Protein AF-A0AAW1HP32-F1 (afdb_monomer)

Sequence (86 aa):
MVNMKSFALLVLLIALPYMMGVATAFQCGWEVGRRCPNECCSVYGYCGSTADYCSRGQCQVGYGICWRGWATLDSGSPQAQAQAQA

Mean predicted aligned error: 14.24 Å

Radius of gyration: 21.04 Å; Cα contacts (8 Å, |Δi|>4): 111; chains: 1; bounding box: 39×27×64 Å

Structure (mmCIF, N/CA/C/O backbone):
data_AF-A0AAW1HP32-F1
#
_entry.id   AF-A0AAW1HP32-F1
#
loop_
_atom_site.group_PDB
_atom_site.id
_atom_site.type_symbol
_atom_site.label_atom_id
_atom_site.label_alt_id
_atom_site.label_comp_id
_atom_site.label_asym_id
_atom_site.label_entity_id
_atom_site.label_seq_id
_atom_site.pdbx_PDB_ins_code
_atom_site.Cartn_x
_atom_site.Cartn_y
_atom_site.Cartn_z
_atom_site.occupancy
_atom_site.B_iso_or_equiv
_atom_site.auth_seq_id
_atom_site.auth_comp_id
_atom_site.auth_asym_id
_atom_site.auth_atom_id
_atom_site.pdbx_PDB_model_num
ATOM 1 N N . MET A 1 1 ? -26.499 -8.272 42.858 1.00 52.28 1 MET A N 1
ATOM 2 C CA . MET A 1 1 ? -25.134 -8.009 43.362 1.00 52.28 1 MET A CA 1
ATOM 3 C C . MET A 1 1 ? -24.176 -8.651 42.391 1.00 52.28 1 MET A C 1
ATOM 5 O O . MET A 1 1 ? -24.025 -9.862 42.348 1.00 52.28 1 MET A O 1
ATOM 9 N N . VAL A 1 2 ? -23.673 -7.833 41.492 1.00 57.88 2 VAL A N 1
ATOM 10 C CA . VAL A 1 2 ? -22.796 -8.239 40.405 1.00 57.88 2 VAL A CA 1
ATOM 11 C C . VAL A 1 2 ? -21.420 -8.477 41.025 1.00 57.88 2 VAL A C 1
ATOM 13 O O . VAL A 1 2 ? -20.851 -7.598 41.668 1.00 57.88 2 VAL A O 1
ATOM 16 N N . ASN A 1 3 ? -20.976 -9.732 40.978 1.00 68.50 3 ASN A N 1
ATOM 17 C CA . ASN A 1 3 ? -19.809 -10.210 41.706 1.00 68.50 3 ASN A CA 1
ATOM 18 C C . ASN A 1 3 ? -18.564 -9.470 41.196 1.00 68.50 3 ASN A C 1
ATOM 20 O O . ASN A 1 3 ? -18.307 -9.466 39.995 1.00 68.50 3 ASN A O 1
ATOM 24 N N . MET A 1 4 ? -17.796 -8.846 42.095 1.00 76.06 4 MET A N 1
ATOM 25 C CA . MET A 1 4 ? -16.610 -8.035 41.772 1.00 76.06 4 MET A CA 1
ATOM 26 C C . MET A 1 4 ? -15.632 -8.772 40.836 1.00 76.06 4 MET A C 1
ATOM 28 O O . MET A 1 4 ? -15.005 -8.164 39.973 1.00 76.06 4 MET A O 1
ATOM 32 N N . LYS A 1 5 ? -15.565 -10.106 40.949 1.00 73.00 5 LYS A N 1
ATOM 33 C CA . LYS A 1 5 ? -14.769 -10.978 40.072 1.00 73.00 5 LYS A CA 1
ATOM 34 C C . LYS A 1 5 ? -15.358 -11.108 38.664 1.00 73.00 5 LYS A C 1
ATOM 36 O O . LYS A 1 5 ? -14.614 -11.076 37.692 1.00 73.00 5 LYS A O 1
ATOM 41 N N . SER A 1 6 ? -16.682 -11.210 38.549 1.00 77.69 6 SER A N 1
ATOM 42 C CA . SER A 1 6 ? -17.391 -11.220 37.262 1.00 77.69 6 SER A CA 1
ATOM 43 C C . SER A 1 6 ? -17.275 -9.874 36.548 1.00 77.69 6 SER A C 1
ATOM 45 O O . SER A 1 6 ? -17.123 -9.845 35.333 1.00 77.69 6 SER A O 1
ATOM 47 N N . PHE A 1 7 ? -17.268 -8.763 37.286 1.00 78.88 7 PHE A N 1
ATOM 48 C CA . PHE A 1 7 ? -17.016 -7.445 36.705 1.00 78.88 7 PHE A CA 1
ATOM 49 C C . PHE A 1 7 ? -15.586 -7.259 36.219 1.00 78.88 7 PHE A C 1
ATOM 51 O O . PHE A 1 7 ? -15.393 -6.759 35.117 1.00 78.88 7 PHE A O 1
ATOM 58 N N . ALA A 1 8 ? -14.597 -7.686 37.007 1.00 82.56 8 ALA A N 1
ATOM 59 C 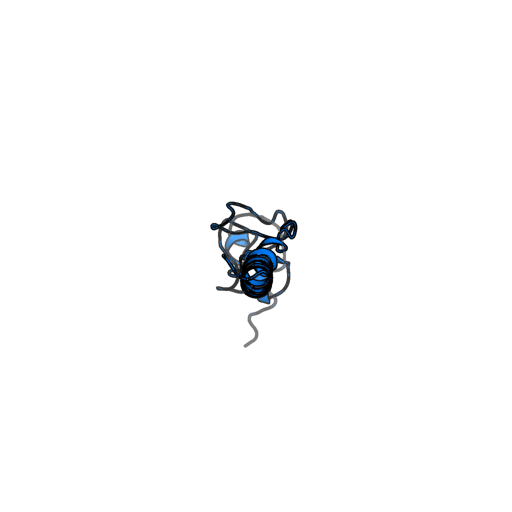CA . ALA A 1 8 ? -13.197 -7.622 36.601 1.00 82.56 8 ALA A CA 1
ATOM 60 C C . ALA A 1 8 ? -12.956 -8.406 35.300 1.00 82.56 8 ALA A C 1
ATOM 62 O O . ALA A 1 8 ? -12.250 -7.932 34.415 1.00 82.56 8 ALA A O 1
ATOM 63 N N . LEU A 1 9 ? -13.607 -9.564 35.153 1.00 84.81 9 LEU A N 1
ATOM 64 C CA . LEU A 1 9 ? -13.510 -10.408 33.963 1.00 84.81 9 LEU A CA 1
ATOM 65 C C . LEU A 1 9 ? -14.191 -9.766 32.738 1.00 84.81 9 LEU A C 1
ATOM 67 O O . LEU A 1 9 ? -13.631 -9.795 31.647 1.00 84.81 9 LEU A O 1
ATOM 71 N N . LEU A 1 10 ? -15.344 -9.113 32.918 1.00 84.81 10 LEU A N 1
ATOM 72 C CA . LEU A 1 10 ? -16.022 -8.369 31.847 1.00 84.81 10 LEU A CA 1
ATOM 73 C C . LEU A 1 10 ? -15.238 -7.121 31.411 1.00 84.81 10 LEU A C 1
ATOM 75 O O . LEU A 1 10 ? -15.102 -6.876 30.217 1.00 84.81 10 LEU A O 1
ATOM 79 N N . VAL A 1 11 ? -14.674 -6.361 32.352 1.00 84.12 11 VAL A N 1
ATOM 80 C CA . VAL A 1 11 ? -13.861 -5.171 32.046 1.00 84.12 11 VAL A CA 1
ATOM 81 C C . VAL A 1 11 ? -12.572 -5.558 31.322 1.00 84.12 11 VAL A C 1
ATOM 83 O O . VAL A 1 11 ? -12.188 -4.870 30.383 1.00 84.12 11 VAL A O 1
ATOM 86 N N . LEU A 1 12 ? -11.940 -6.681 31.682 1.00 82.12 12 LEU A N 1
ATOM 87 C CA . LEU A 1 12 ? -10.746 -7.178 30.993 1.00 82.12 12 LEU A CA 1
ATOM 88 C C . LEU A 1 12 ? -11.044 -7.528 29.525 1.00 82.12 12 LEU A C 1
ATOM 90 O O . LEU A 1 12 ? -10.311 -7.112 28.634 1.00 82.12 12 LEU A O 1
ATOM 94 N N . LEU A 1 13 ? -12.149 -8.236 29.265 1.00 82.44 13 LEU A N 1
ATOM 95 C CA . LEU A 1 13 ? -12.563 -8.623 27.911 1.00 82.44 13 LEU A CA 1
ATOM 96 C C . LEU A 1 13 ? -12.946 -7.425 27.031 1.00 82.44 13 LEU A C 1
ATOM 98 O O . LEU A 1 13 ? -12.763 -7.480 25.819 1.00 82.44 13 LEU A O 1
ATOM 102 N N . ILE A 1 14 ? -13.458 -6.349 27.630 1.00 80.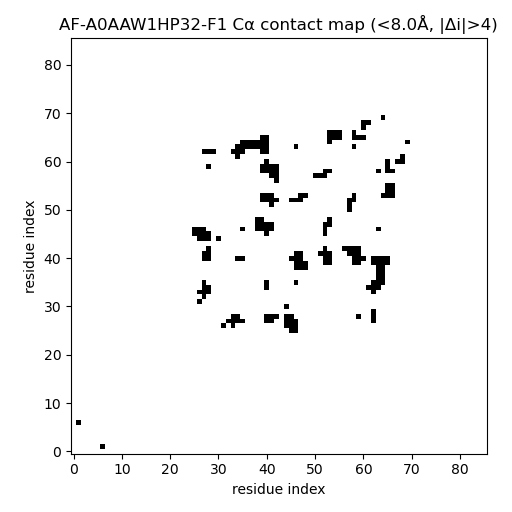75 14 ILE A N 1
ATOM 103 C CA . ILE A 1 14 ? -13.873 -5.136 26.911 1.00 80.75 14 ILE A CA 1
ATOM 104 C C . ILE A 1 14 ? -12.696 -4.161 26.732 1.00 80.75 14 ILE A C 1
ATOM 106 O O . ILE A 1 14 ? -12.608 -3.497 25.703 1.00 80.75 14 ILE A O 1
ATOM 110 N N . ALA A 1 15 ? -11.762 -4.094 27.685 1.00 73.88 15 ALA A N 1
ATOM 111 C CA . ALA A 1 15 ? -10.592 -3.214 27.621 1.00 73.88 15 ALA A CA 1
ATOM 112 C C . ALA A 1 15 ? -9.484 -3.737 26.688 1.00 73.88 15 ALA A C 1
ATOM 114 O O . ALA A 1 15 ? -8.785 -2.935 26.069 1.00 73.88 15 ALA A O 1
ATOM 115 N N . LEU A 1 16 ? -9.343 -5.062 26.548 1.00 70.69 16 LEU A N 1
ATOM 116 C CA . LEU A 1 16 ? -8.374 -5.701 25.645 1.00 70.69 16 LEU A CA 1
ATOM 117 C C . LEU A 1 16 ? -8.484 -5.228 24.177 1.00 70.69 16 LEU A C 1
ATOM 119 O O . LEU A 1 16 ? -7.454 -4.863 23.614 1.00 70.69 16 LEU A O 1
ATOM 123 N N . PRO A 1 17 ? -9.677 -5.155 23.554 1.00 71.00 17 PRO A N 1
ATOM 124 C CA . PRO A 1 17 ? -9.827 -4.583 22.212 1.00 71.00 17 PRO A CA 1
ATOM 125 C C . PRO A 1 17 ? -9.810 -3.043 22.190 1.00 71.00 17 PRO A C 1
ATOM 127 O O . PRO A 1 17 ? -9.561 -2.454 21.142 1.00 71.00 17 PRO A O 1
ATOM 130 N N . TYR A 1 18 ? -10.049 -2.373 23.325 1.00 67.44 18 TYR A N 1
ATOM 131 C CA . TYR A 1 18 ? -10.135 -0.905 23.411 1.00 67.44 18 TYR A CA 1
ATOM 132 C C . TYR A 1 18 ? -8.768 -0.203 23.414 1.00 67.44 18 TYR A C 1
ATOM 134 O O . TYR A 1 18 ? -8.678 0.980 23.094 1.00 67.44 18 TYR A O 1
ATOM 142 N N . MET A 1 19 ? -7.694 -0.926 23.750 1.00 61.53 19 MET A N 1
ATOM 143 C CA . MET A 1 19 ? -6.322 -0.401 23.728 1.00 61.53 19 MET A CA 1
ATOM 144 C C . MET A 1 19 ? -5.672 -0.456 22.334 1.00 61.53 19 MET A C 1
ATOM 146 O O . MET A 1 19 ? -4.580 0.083 22.157 1.00 61.53 19 MET A O 1
ATOM 150 N N . MET A 1 20 ? -6.340 -1.019 21.316 1.00 64.19 20 MET A N 1
ATOM 151 C CA . MET A 1 20 ? -5.905 -0.967 19.909 1.00 64.19 20 MET A CA 1
ATOM 152 C C . MET A 1 20 ? -6.176 0.409 19.259 1.00 64.19 20 MET A C 1
ATOM 154 O O . MET A 1 20 ? -6.566 0.518 18.103 1.00 64.19 20 MET A O 1
ATOM 158 N N . GLY A 1 21 ? -5.932 1.497 19.988 1.00 60.72 21 GLY A N 1
ATOM 159 C CA . GLY A 1 21 ? -5.833 2.851 19.442 1.00 60.72 21 GLY A CA 1
ATOM 160 C C . GLY A 1 21 ? -4.431 3.117 18.892 1.00 60.72 21 GLY A C 1
ATOM 161 O O . GLY A 1 21 ? -3.771 4.062 19.314 1.00 60.72 21 GLY A O 1
ATOM 162 N N . VAL A 1 22 ? -3.927 2.253 18.008 1.00 59.84 22 VAL A N 1
ATOM 163 C CA . VAL A 1 22 ? -2.633 2.472 17.345 1.00 59.84 22 VAL A CA 1
ATOM 164 C C . VAL A 1 22 ? -2.858 3.442 16.195 1.00 59.84 22 VAL A C 1
ATOM 166 O O . VAL A 1 22 ? -3.658 3.170 15.310 1.00 59.84 22 VAL A O 1
ATOM 169 N N . ALA A 1 23 ? -2.161 4.579 16.203 1.00 58.03 23 ALA A N 1
ATOM 170 C CA . ALA A 1 23 ? -2.174 5.539 15.107 1.00 58.03 23 ALA A CA 1
ATOM 171 C C . ALA A 1 23 ? -1.795 4.842 13.787 1.00 58.03 23 ALA A C 1
ATOM 173 O O . ALA A 1 23 ? -0.636 4.498 13.550 1.00 58.03 23 ALA A O 1
ATOM 174 N N . THR A 1 24 ? -2.780 4.633 12.916 1.00 61.28 24 THR A N 1
ATOM 175 C CA . THR A 1 24 ? -2.653 3.902 11.652 1.00 61.28 24 THR A CA 1
ATOM 176 C C . THR A 1 24 ? -2.070 4.777 10.539 1.00 61.28 24 THR A C 1
ATOM 178 O O . THR A 1 24 ? -2.577 4.829 9.420 1.00 61.28 24 THR A O 1
ATOM 181 N N . ALA A 1 25 ? -0.963 5.475 10.815 1.00 64.00 25 ALA A N 1
ATOM 182 C CA . ALA A 1 25 ? -0.309 6.360 9.843 1.00 64.00 25 ALA A CA 1
ATOM 183 C C . ALA A 1 25 ? 0.096 5.636 8.538 1.00 64.00 25 ALA A C 1
ATOM 185 O O . ALA A 1 25 ? 0.252 6.280 7.500 1.00 64.00 25 ALA A O 1
ATOM 186 N N . PHE A 1 26 ? 0.190 4.306 8.579 1.00 79.62 26 PHE A N 1
ATOM 187 C CA . PHE A 1 26 ? 0.529 3.446 7.447 1.00 79.62 26 PHE A CA 1
ATOM 188 C C . PHE A 1 26 ? -0.676 2.788 6.763 1.00 79.62 26 PHE A C 1
ATOM 190 O O . PHE A 1 26 ? -0.468 2.057 5.798 1.00 79.62 26 PHE A O 1
ATOM 197 N N . GLN A 1 27 ? -1.913 3.017 7.228 1.00 92.38 27 GLN A N 1
ATOM 198 C CA . GLN A 1 27 ? -3.091 2.449 6.573 1.00 92.38 27 GLN A CA 1
ATOM 199 C C . GLN A 1 27 ? -3.477 3.214 5.307 1.00 92.38 27 GLN A C 1
ATOM 201 O O . GLN A 1 27 ? -3.375 4.444 5.226 1.00 92.38 27 GLN A O 1
ATOM 206 N N . CYS A 1 28 ? -3.958 2.462 4.328 1.00 94.38 28 CYS A N 1
ATOM 207 C CA . CYS A 1 28 ? -4.444 2.941 3.046 1.00 94.38 28 CYS A CA 1
ATOM 208 C C . CYS A 1 28 ? -5.624 2.086 2.581 1.00 94.38 28 CYS A C 1
ATOM 210 O O . CYS A 1 28 ? -5.972 1.086 3.201 1.00 94.38 28 CYS A O 1
ATOM 212 N N . GLY A 1 29 ? -6.228 2.472 1.465 1.00 93.81 29 GLY A N 1
ATOM 213 C CA . GLY A 1 29 ? -7.276 1.691 0.828 1.00 93.81 29 GLY A CA 1
ATOM 214 C C . GLY A 1 29 ? -8.654 2.301 1.013 1.00 93.81 29 GLY A C 1
ATOM 215 O O . GLY A 1 29 ? -8.826 3.398 1.551 1.00 93.81 29 GLY A O 1
ATOM 216 N N . TRP A 1 30 ? -9.650 1.595 0.490 1.00 93.00 30 TRP A N 1
ATOM 217 C CA . TRP A 1 30 ? -11.011 2.114 0.363 1.00 93.00 30 TRP A CA 1
ATOM 218 C C . TRP A 1 30 ? -11.728 2.164 1.710 1.00 93.00 30 TRP A C 1
ATOM 220 O O . TRP A 1 30 ? -12.504 3.085 1.940 1.00 93.00 30 TRP A O 1
ATOM 230 N N . GLU A 1 31 ? -11.390 1.240 2.610 1.00 90.19 31 GLU A N 1
ATOM 231 C CA . GLU A 1 31 ? -11.960 1.141 3.956 1.00 90.19 31 GLU A CA 1
ATOM 232 C C . GLU A 1 31 ? -11.690 2.392 4.800 1.00 90.19 31 GLU A C 1
ATOM 234 O O . GLU A 1 31 ? -12.547 2.826 5.564 1.00 90.19 31 GLU A O 1
ATOM 239 N N . VAL A 1 32 ? -10.517 3.009 4.619 1.00 92.00 32 VAL A N 1
ATOM 240 C CA . VAL A 1 32 ? -10.095 4.220 5.345 1.00 92.00 32 VAL A CA 1
ATOM 241 C C . VAL A 1 32 ? -10.049 5.472 4.462 1.00 92.00 32 VAL A C 1
ATOM 243 O O . VAL A 1 32 ? -9.723 6.557 4.939 1.00 92.00 32 VAL A O 1
ATOM 246 N N . GLY A 1 33 ? -10.329 5.341 3.161 1.00 92.12 33 GLY A N 1
ATOM 247 C CA . GLY A 1 33 ? -10.310 6.449 2.200 1.00 92.12 33 GLY A CA 1
ATOM 248 C C . GLY A 1 33 ? -8.934 7.096 1.984 1.00 92.12 33 GLY A C 1
ATOM 249 O O . GLY A 1 33 ? -8.861 8.226 1.500 1.00 92.12 33 GLY A O 1
ATOM 250 N N . ARG A 1 34 ? -7.837 6.418 2.342 1.00 92.69 34 ARG A N 1
ATOM 2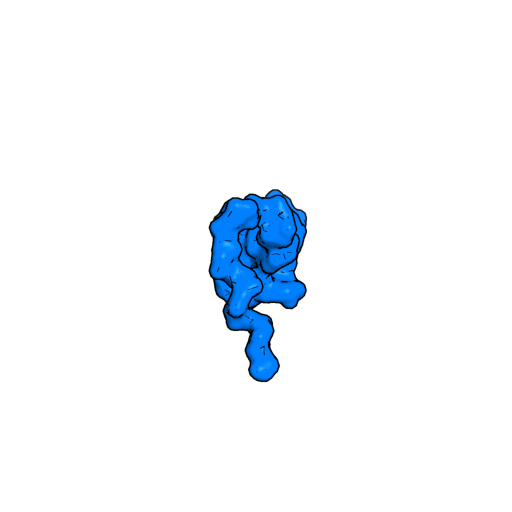51 C CA . ARG A 1 34 ? -6.486 7.004 2.404 1.00 92.69 34 ARG A CA 1
ATOM 252 C C . ARG A 1 34 ? -5.564 6.426 1.337 1.00 92.69 34 ARG A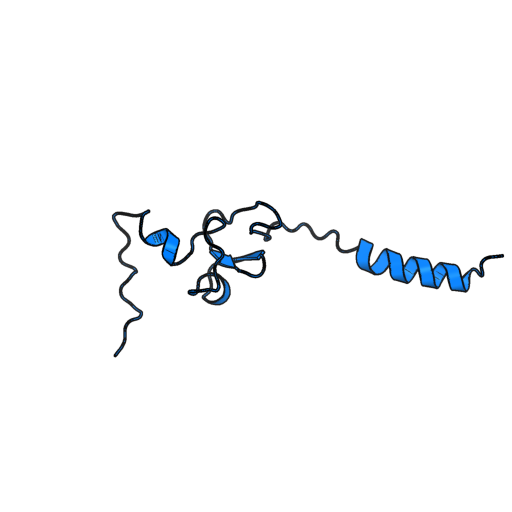 C 1
ATOM 254 O O . ARG A 1 34 ? -5.565 5.223 1.092 1.00 92.69 34 ARG A O 1
ATOM 261 N N . ARG A 1 35 ? -4.761 7.288 0.707 1.00 92.69 35 ARG A N 1
ATOM 262 C CA . ARG A 1 35 ? -3.796 6.902 -0.332 1.00 92.69 35 ARG A CA 1
ATOM 263 C C . ARG A 1 35 ? -2.360 6.915 0.182 1.00 92.69 35 ARG A C 1
ATOM 265 O O . ARG A 1 35 ? -2.022 7.733 1.035 1.00 92.69 35 ARG A O 1
ATOM 272 N N . CYS A 1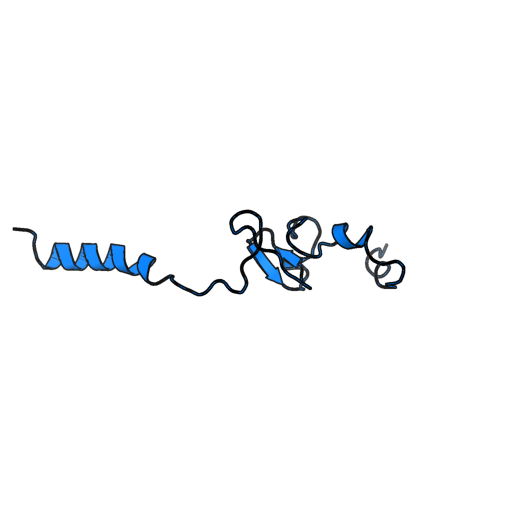 36 ? -1.518 6.077 -0.411 1.00 91.31 36 CYS A N 1
ATOM 273 C CA . CYS A 1 36 ? -0.068 6.125 -0.265 1.00 91.31 36 CYS A CA 1
ATOM 274 C C . CYS A 1 36 ? 0.519 7.122 -1.283 1.00 91.31 36 CYS A C 1
ATOM 276 O O . CYS A 1 36 ? 0.286 6.941 -2.479 1.00 91.31 36 CYS A O 1
ATOM 278 N N . PRO A 1 37 ? 1.254 8.169 -0.856 1.00 86.50 37 PRO A N 1
ATOM 279 C CA . PRO A 1 37 ? 1.747 9.206 -1.768 1.00 86.50 37 PRO A CA 1
ATOM 280 C C . PRO A 1 37 ? 2.762 8.704 -2.801 1.00 86.50 37 PRO A C 1
ATOM 282 O O . PRO A 1 37 ? 2.626 9.016 -3.976 1.00 86.50 37 PRO A O 1
ATOM 285 N N . ASN A 1 38 ? 3.755 7.921 -2.364 1.00 86.81 38 ASN A N 1
ATOM 286 C CA . ASN A 1 38 ? 4.888 7.471 -3.188 1.00 86.81 38 ASN A CA 1
ATOM 287 C C . ASN A 1 38 ? 5.094 5.948 -3.137 1.00 86.81 38 ASN A C 1
ATOM 289 O O . ASN A 1 38 ? 6.152 5.449 -3.499 1.00 86.81 38 ASN A O 1
ATOM 293 N N . GLU A 1 39 ? 4.098 5.211 -2.650 1.00 91.00 39 GLU A N 1
ATOM 294 C CA . GLU A 1 39 ? 4.190 3.771 -2.402 1.00 91.00 39 GLU A CA 1
ATOM 295 C C . GLU A 1 39 ? 2.946 3.049 -2.925 1.00 91.00 39 GLU A C 1
ATOM 297 O O . GLU A 1 39 ? 1.938 3.668 -3.291 1.00 91.00 39 GLU A O 1
ATOM 302 N N . CYS A 1 40 ? 2.999 1.722 -2.947 1.00 93.69 40 CYS A N 1
ATOM 303 C CA . CYS A 1 40 ? 1.848 0.890 -3.253 1.00 93.69 40 CYS A CA 1
ATOM 304 C C . CYS A 1 40 ? 0.967 0.756 -2.015 1.00 93.69 40 CYS A C 1
ATOM 306 O O . CYS A 1 40 ? 1.458 0.630 -0.897 1.00 93.69 40 CYS A O 1
ATOM 308 N N . CYS A 1 41 ? -0.345 0.748 -2.227 1.00 94.88 41 CYS A N 1
ATOM 309 C CA . CYS A 1 41 ? -1.283 0.354 -1.191 1.00 94.88 41 CYS A CA 1
ATOM 310 C C . CYS A 1 41 ? -1.562 -1.130 -1.357 1.00 94.88 41 CYS A C 1
ATOM 312 O O . CYS A 1 41 ? -2.134 -1.511 -2.378 1.00 94.88 41 CYS A O 1
ATOM 314 N N . SER A 1 42 ? -1.151 -1.963 -0.405 1.00 94.00 42 SER A N 1
ATOM 315 C CA . SER A 1 42 ? -1.460 -3.388 -0.468 1.00 94.00 42 SER A CA 1
ATOM 316 C C . SER A 1 42 ? -2.968 -3.627 -0.357 1.00 94.00 42 SER A C 1
ATOM 318 O O . SER A 1 42 ? -3.699 -2.828 0.227 1.00 94.00 42 SER A O 1
ATOM 320 N N . VAL A 1 43 ? -3.444 -4.767 -0.854 1.00 94.00 43 VAL A N 1
ATOM 321 C CA . VAL A 1 43 ? -4.823 -5.238 -0.620 1.00 94.00 43 VAL A CA 1
ATOM 322 C C . VAL A 1 43 ? -5.134 -5.463 0.862 1.00 94.00 43 VAL A C 1
ATOM 324 O O . VAL A 1 43 ? -6.298 -5.549 1.234 1.00 94.00 43 VAL A O 1
ATOM 327 N N . TYR A 1 44 ? -4.102 -5.532 1.706 1.00 93.88 44 TYR A N 1
ATOM 328 C CA . TYR A 1 44 ? -4.223 -5.607 3.160 1.00 93.88 44 TYR A CA 1
ATOM 329 C C . TYR A 1 44 ? -4.365 -4.229 3.821 1.00 93.88 44 TYR A C 1
ATOM 331 O O . TYR A 1 44 ? -4.440 -4.151 5.043 1.00 93.88 44 TYR A O 1
ATOM 339 N N . GLY A 1 45 ? -4.390 -3.149 3.036 1.00 94.44 45 GLY A N 1
ATOM 340 C CA . GLY A 1 45 ? -4.644 -1.800 3.529 1.00 94.44 45 GLY A CA 1
ATOM 341 C C . GLY A 1 45 ? -3.429 -1.130 4.160 1.00 94.44 45 GLY A C 1
ATOM 342 O O . GLY A 1 45 ? -3.594 -0.315 5.063 1.00 94.44 45 GLY A O 1
ATOM 343 N N . TYR A 1 46 ? -2.216 -1.446 3.694 1.00 93.44 46 TYR A N 1
ATOM 344 C CA . TYR A 1 46 ? -0.977 -0.829 4.181 1.00 93.44 46 TYR A CA 1
ATOM 345 C C . TYR A 1 46 ? -0.102 -0.294 3.052 1.00 93.44 46 TYR A C 1
ATOM 347 O O . TYR A 1 46 ? -0.026 -0.907 1.987 1.00 93.44 46 TYR A O 1
ATOM 355 N N . CYS A 1 47 ? 0.579 0.823 3.304 1.00 93.75 47 CYS A N 1
ATOM 356 C CA . CYS A 1 47 ? 1.566 1.381 2.382 1.00 93.75 47 CYS A CA 1
ATOM 357 C C . CYS A 1 47 ? 2.896 0.624 2.441 1.00 93.75 47 CYS A C 1
ATOM 359 O O . CYS A 1 47 ? 3.370 0.279 3.525 1.00 93.75 47 CYS A O 1
ATOM 361 N N . GLY A 1 48 ? 3.490 0.376 1.276 1.00 91.81 48 GLY A N 1
ATOM 362 C CA . GLY A 1 48 ? 4.830 -0.186 1.164 1.00 91.81 48 GLY A CA 1
ATOM 363 C C . GLY A 1 48 ? 5.303 -0.303 -0.283 1.00 91.81 48 GLY A C 1
ATOM 364 O O . GLY A 1 48 ? 4.539 -0.119 -1.231 1.00 91.81 48 GLY A O 1
ATOM 365 N N . SER A 1 49 ? 6.588 -0.614 -0.449 1.00 89.69 49 SER A N 1
ATOM 366 C CA . SER A 1 49 ? 7.268 -0.592 -1.755 1.00 89.69 49 SER A CA 1
ATOM 367 C C . SER A 1 49 ? 7.775 -1.963 -2.226 1.00 89.69 49 SER A C 1
ATOM 369 O O . SER A 1 49 ? 8.369 -2.065 -3.297 1.00 89.69 49 SER A O 1
ATOM 371 N N . THR A 1 50 ? 7.576 -3.032 -1.445 1.00 89.50 50 THR A N 1
ATOM 372 C CA . THR A 1 50 ? 8.020 -4.385 -1.829 1.00 89.50 50 THR A CA 1
ATOM 373 C C . THR A 1 50 ? 6.998 -5.083 -2.731 1.00 89.50 50 THR A C 1
ATOM 375 O O . THR A 1 50 ? 5.861 -4.633 -2.899 1.00 89.50 50 THR A O 1
ATOM 378 N N . ALA A 1 51 ? 7.388 -6.224 -3.307 1.00 86.06 51 ALA A N 1
ATOM 379 C CA . ALA A 1 51 ? 6.517 -7.040 -4.151 1.00 86.06 51 ALA A CA 1
ATOM 380 C C . ALA A 1 51 ? 5.196 -7.422 -3.457 1.00 86.06 51 ALA A C 1
ATOM 382 O O . ALA A 1 51 ? 4.161 -7.458 -4.121 1.00 86.06 51 ALA A O 1
ATOM 383 N N . ASP A 1 52 ? 5.198 -7.625 -2.140 1.00 88.12 52 ASP A N 1
ATOM 384 C CA . ASP A 1 52 ? 3.994 -7.972 -1.372 1.00 88.12 52 ASP A CA 1
ATOM 385 C C . ASP A 1 52 ? 2.935 -6.860 -1.374 1.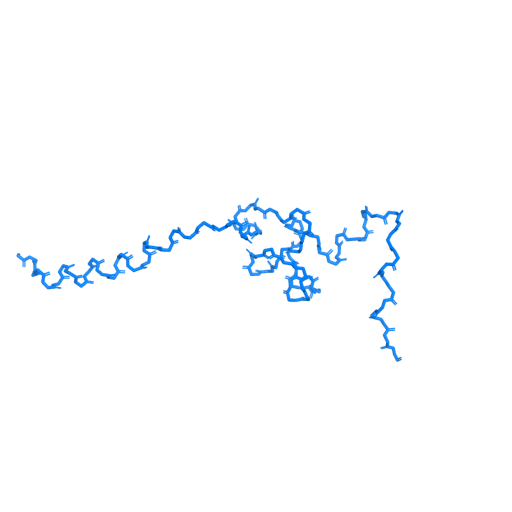00 88.12 52 ASP A C 1
ATOM 387 O O . ASP A 1 52 ? 1.754 -7.127 -1.165 1.00 88.12 52 ASP A O 1
ATOM 391 N N . TYR A 1 53 ? 3.348 -5.621 -1.655 1.00 91.56 53 TYR A N 1
ATOM 392 C CA . TYR A 1 53 ? 2.482 -4.446 -1.749 1.00 91.56 53 TYR A CA 1
ATOM 393 C C . TYR A 1 53 ? 2.192 -4.077 -3.204 1.00 91.56 53 TYR A C 1
ATOM 395 O O . TYR A 1 53 ? 1.099 -3.617 -3.522 1.00 91.56 53 TYR A O 1
ATOM 403 N N . CYS A 1 54 ? 3.175 -4.259 -4.089 1.00 89.44 54 CYS A N 1
ATOM 404 C CA . CYS A 1 54 ? 3.164 -3.702 -5.441 1.00 89.44 54 CYS A CA 1
ATOM 405 C C . CYS A 1 54 ? 2.844 -4.704 -6.558 1.00 89.44 54 CYS A C 1
ATOM 407 O O . CYS A 1 54 ? 2.517 -4.278 -7.672 1.00 89.44 54 CYS A O 1
ATOM 409 N N . SER A 1 55 ? 2.943 -6.013 -6.300 1.00 85.69 55 SER A N 1
ATOM 410 C CA . SER A 1 55 ? 2.730 -7.040 -7.327 1.00 85.69 55 SER A CA 1
ATOM 411 C C . SER A 1 55 ? 1.317 -6.997 -7.903 1.00 85.69 55 SER A C 1
ATOM 413 O O . SER A 1 55 ? 0.366 -6.475 -7.312 1.00 85.69 55 SER A O 1
ATOM 415 N N . ARG A 1 56 ? 1.154 -7.582 -9.091 1.00 83.19 56 ARG A N 1
ATOM 416 C CA . ARG A 1 56 ? -0.151 -7.686 -9.744 1.00 83.19 56 ARG A CA 1
ATOM 417 C C . ARG A 1 56 ? -1.136 -8.432 -8.839 1.00 83.19 56 ARG A C 1
ATOM 419 O O . ARG A 1 56 ? -0.878 -9.560 -8.450 1.00 83.19 56 ARG A O 1
ATOM 426 N N . GLY A 1 57 ? -2.268 -7.797 -8.542 1.00 86.19 57 GLY A N 1
ATOM 427 C CA . GLY A 1 57 ? -3.282 -8.343 -7.633 1.00 86.19 57 GLY A CA 1
ATOM 428 C C . GLY A 1 57 ? -3.026 -8.053 -6.152 1.00 86.19 57 GLY A C 1
ATOM 429 O O . GLY A 1 57 ? -3.957 -8.168 -5.370 1.00 86.19 57 GLY A O 1
ATOM 430 N N . GLN A 1 58 ? -1.823 -7.595 -5.792 1.00 90.88 58 GLN A N 1
ATOM 431 C CA . GLN A 1 58 ? -1.457 -7.249 -4.417 1.00 90.88 58 GLN A CA 1
ATOM 432 C C . GLN A 1 58 ? -1.611 -5.760 -4.113 1.00 90.88 58 GLN A C 1
ATOM 434 O O . GLN A 1 58 ? -1.686 -5.399 -2.946 1.00 90.88 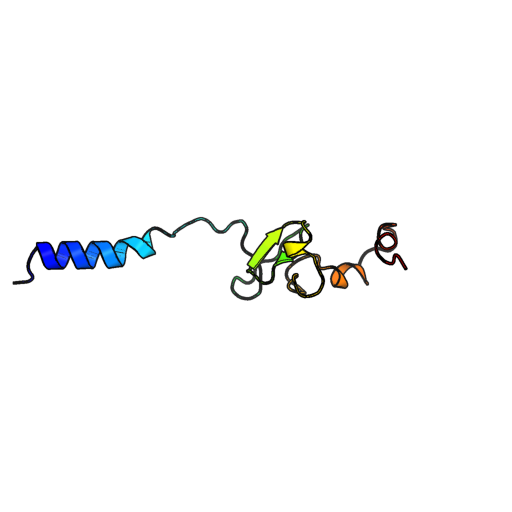58 GLN A O 1
ATOM 439 N N . CYS A 1 59 ? -1.704 -4.912 -5.142 1.00 92.50 59 CYS A N 1
ATOM 440 C CA . CYS A 1 59 ? -1.893 -3.474 -4.992 1.00 92.50 59 CYS A CA 1
ATOM 441 C C . CYS A 1 59 ? -3.334 -3.036 -5.278 1.00 92.50 59 CYS A C 1
ATOM 443 O O . CYS A 1 59 ? -3.905 -3.358 -6.326 1.00 92.50 59 CYS A O 1
ATOM 445 N N . GLN A 1 60 ? -3.893 -2.230 -4.380 1.00 92.81 60 GLN A N 1
ATOM 446 C CA . GLN A 1 60 ? -5.216 -1.648 -4.502 1.00 92.81 60 GLN A CA 1
ATOM 447 C C . GLN A 1 60 ? -5.198 -0.393 -5.395 1.00 92.81 60 GLN A C 1
ATOM 449 O O . GLN A 1 60 ? -4.741 0.689 -5.011 1.00 92.81 60 GLN A O 1
ATOM 454 N N . VAL A 1 61 ? -5.730 -0.538 -6.612 1.00 88.88 61 VAL A N 1
ATOM 455 C CA . VAL A 1 61 ? -5.758 0.523 -7.633 1.00 88.88 61 VAL A CA 1
ATOM 456 C C . VAL A 1 61 ? -6.497 1.763 -7.125 1.00 88.88 61 VAL A C 1
ATOM 458 O O . VAL A 1 61 ? -7.576 1.667 -6.546 1.00 88.88 61 VAL A O 1
ATOM 461 N N . GLY A 1 62 ? -5.909 2.939 -7.357 1.00 88.75 62 GLY A N 1
ATOM 462 C CA . GLY A 1 62 ? -6.472 4.223 -6.933 1.00 88.75 62 GLY A CA 1
ATOM 463 C C . GLY A 1 62 ? -6.154 4.603 -5.487 1.00 88.75 62 GLY A C 1
ATOM 464 O O . GLY A 1 62 ? -6.539 5.693 -5.071 1.00 88.75 62 GLY A O 1
ATOM 465 N N . TYR A 1 63 ? -5.440 3.755 -4.740 1.00 92.31 63 TYR A N 1
ATOM 466 C CA . TYR A 1 63 ? -5.013 4.039 -3.366 1.00 92.31 63 TYR A CA 1
ATOM 467 C C . TYR A 1 63 ? -3.493 4.006 -3.168 1.00 92.31 63 TYR A C 1
ATOM 469 O O . TYR A 1 63 ? -3.009 4.333 -2.091 1.00 92.31 63 TYR A O 1
ATOM 477 N N . GLY A 1 64 ? -2.732 3.709 -4.218 1.00 89.38 64 GLY A N 1
ATOM 478 C CA . GLY A 1 64 ? -1.278 3.833 -4.260 1.00 89.38 64 GLY A CA 1
ATOM 479 C C . GLY A 1 64 ? -0.761 3.672 -5.687 1.00 89.38 64 GLY A C 1
ATOM 480 O O . GLY A 1 64 ? -1.545 3.546 -6.637 1.00 89.38 64 GLY A O 1
ATOM 481 N N . ILE A 1 65 ? 0.559 3.654 -5.839 1.00 89.25 65 ILE A N 1
ATOM 482 C CA . ILE A 1 65 ? 1.226 3.575 -7.140 1.00 89.25 65 ILE A CA 1
ATOM 483 C C . ILE A 1 65 ? 1.372 2.109 -7.569 1.00 89.25 65 ILE A C 1
ATOM 485 O O . ILE A 1 65 ? 2.435 1.506 -7.488 1.00 89.25 65 ILE A O 1
ATOM 489 N N . CYS A 1 66 ? 0.276 1.504 -8.018 1.00 85.12 66 CYS A N 1
ATOM 490 C CA . CYS A 1 66 ? 0.291 0.111 -8.460 1.00 85.12 66 CYS A CA 1
ATOM 491 C C . CYS A 1 66 ? 1.031 -0.070 -9.793 1.00 85.12 66 CYS A C 1
ATOM 493 O O . CYS A 1 66 ? 1.090 0.850 -10.604 1.00 85.12 66 CYS A O 1
ATOM 495 N N . TRP A 1 67 ? 1.460 -1.300 -10.097 1.00 72.31 67 TRP A N 1
ATOM 496 C CA . TRP A 1 67 ? 2.016 -1.688 -11.407 1.00 72.31 67 TRP A CA 1
ATOM 497 C C . TRP A 1 67 ? 1.185 -1.188 -12.610 1.00 72.31 67 TRP A C 1
ATOM 499 O O . TRP A 1 67 ? 1.724 -0.853 -13.659 1.00 72.31 67 TRP A O 1
ATOM 509 N N . ARG A 1 68 ? -0.147 -1.091 -12.461 1.00 64.19 68 ARG A N 1
ATOM 510 C CA . ARG A 1 68 ? -1.057 -0.557 -13.495 1.00 64.19 68 ARG A CA 1
ATOM 511 C C . ARG A 1 68 ? -1.294 0.958 -13.449 1.00 64.19 68 ARG A C 1
ATOM 513 O O . ARG A 1 68 ? -1.917 1.479 -14.363 1.00 64.19 68 ARG A O 1
ATOM 520 N N . GLY A 1 69 ? -0.789 1.653 -12.433 1.00 54.69 69 GLY A N 1
ATOM 521 C CA . GLY A 1 69 ? -0.772 3.117 -12.331 1.00 54.69 69 GLY A CA 1
ATOM 522 C C . GLY A 1 69 ? 0.409 3.775 -13.057 1.00 54.69 69 GLY A C 1
ATOM 523 O O . GLY A 1 69 ? 0.343 4.962 -13.348 1.00 54.69 69 GLY A O 1
ATOM 524 N N . TRP A 1 70 ? 1.442 3.005 -13.423 1.00 47.28 70 TRP A N 1
ATOM 525 C CA . TRP A 1 70 ? 2.560 3.470 -14.260 1.00 47.28 70 TRP A CA 1
ATOM 526 C C . TRP A 1 70 ? 2.262 3.440 -15.763 1.00 47.28 70 TRP A C 1
ATOM 528 O O . TRP A 1 70 ? 3.022 3.996 -16.546 1.00 47.28 70 TRP A O 1
ATOM 538 N N . ALA A 1 71 ? 1.155 2.827 -16.195 1.00 50.16 71 ALA A N 1
ATOM 539 C CA . ALA A 1 71 ? 0.833 2.752 -17.619 1.00 50.16 71 ALA A CA 1
ATOM 540 C C . ALA A 1 71 ? 0.428 4.111 -18.226 1.00 50.16 71 ALA A C 1
ATOM 542 O O . ALA A 1 71 ? 0.353 4.218 -19.446 1.00 50.16 71 ALA A O 1
ATOM 543 N N . THR A 1 72 ? 0.166 5.143 -17.411 1.00 47.75 72 THR A N 1
ATOM 544 C CA . THR A 1 72 ? -0.299 6.443 -17.924 1.00 47.75 72 THR A CA 1
ATOM 545 C C . THR A 1 72 ? 0.315 7.677 -17.261 1.00 47.75 72 THR A C 1
ATOM 547 O O . THR A 1 72 ? -0.173 8.767 -17.543 1.00 47.75 72 THR A O 1
ATOM 550 N N . LEU A 1 73 ? 1.333 7.565 -16.394 1.00 55.59 73 LEU A N 1
ATOM 551 C CA . LEU A 1 73 ? 1.812 8.739 -15.641 1.00 55.59 73 LEU A CA 1
ATOM 552 C C . LEU A 1 73 ? 3.269 9.162 -15.795 1.00 55.59 73 LEU A C 1
ATOM 554 O O . LEU A 1 73 ? 3.554 10.247 -15.316 1.00 55.59 73 LEU A O 1
ATOM 558 N N . ASP A 1 74 ? 4.150 8.464 -16.514 1.00 46.66 74 ASP A N 1
ATOM 559 C CA . ASP A 1 74 ? 5.461 9.068 -16.791 1.00 46.66 74 ASP A CA 1
ATOM 560 C C . ASP A 1 74 ? 5.994 8.762 -18.184 1.00 46.66 74 ASP A C 1
ATOM 562 O O . ASP A 1 74 ? 6.389 7.648 -18.529 1.00 46.66 74 ASP A O 1
ATOM 566 N N . SER A 1 75 ? 6.057 9.828 -18.978 1.00 51.50 75 SER A N 1
ATOM 567 C CA . SER A 1 75 ? 6.809 9.907 -20.224 1.00 51.50 75 SER A CA 1
ATOM 568 C C . SER A 1 75 ? 8.308 9.978 -19.901 1.00 51.50 75 SER A C 1
ATOM 570 O O . SER A 1 75 ? 8.934 11.004 -20.153 1.00 51.50 75 SER A O 1
ATOM 572 N N . GLY A 1 76 ? 8.887 8.934 -19.290 1.00 55.31 76 GLY A N 1
ATOM 573 C CA . GLY A 1 76 ? 10.333 8.948 -19.031 1.00 55.31 76 GLY A CA 1
ATOM 574 C C . GLY A 1 76 ? 10.963 8.012 -17.995 1.00 55.31 76 GLY A C 1
ATOM 575 O O . GLY A 1 76 ? 12.107 8.283 -17.642 1.00 55.31 76 GLY A O 1
ATOM 576 N N . SER A 1 77 ? 10.332 6.936 -1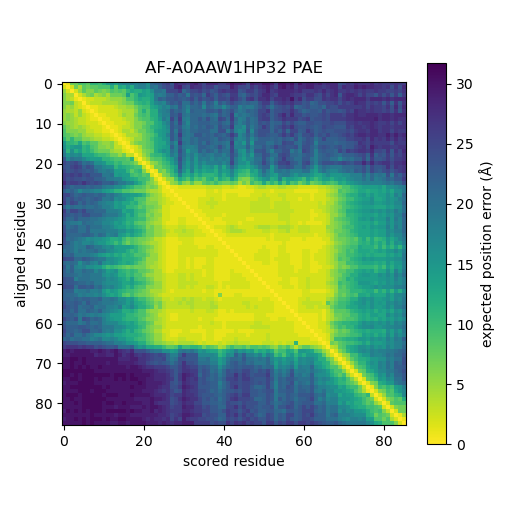7.505 1.00 49.72 77 SER A N 1
ATOM 577 C CA . SER A 1 77 ? 11.028 5.995 -16.601 1.00 49.72 77 SER A CA 1
ATOM 578 C C . SER A 1 77 ? 11.490 4.701 -17.314 1.00 49.72 77 SER A C 1
ATOM 580 O O . SER A 1 77 ? 10.673 3.933 -17.824 1.00 49.72 77 SER A O 1
ATOM 582 N N . PRO A 1 78 ? 12.805 4.397 -17.358 1.00 52.91 78 PRO A N 1
ATOM 583 C CA . PRO A 1 78 ? 13.347 3.212 -18.032 1.00 52.91 78 PRO A CA 1
ATOM 584 C C . PRO A 1 78 ? 13.344 1.948 -17.149 1.00 52.91 78 PRO A C 1
ATOM 586 O O . PRO A 1 78 ? 14.323 1.207 -17.129 1.00 52.91 78 PRO A O 1
ATOM 589 N N . GLN A 1 79 ? 12.275 1.671 -16.393 1.00 50.62 79 GLN A N 1
ATOM 590 C CA . GLN A 1 79 ? 12.259 0.520 -15.463 1.00 50.62 79 GLN A CA 1
ATOM 591 C C . GLN A 1 79 ? 11.161 -0.523 -15.712 1.00 50.62 79 GLN A C 1
ATOM 593 O O . GLN A 1 79 ? 10.940 -1.406 -14.888 1.00 50.62 79 GLN A O 1
ATOM 598 N N . ALA A 1 80 ? 10.557 -0.527 -16.901 1.00 50.66 80 ALA A N 1
ATOM 599 C CA . ALA A 1 80 ? 9.610 -1.564 -17.318 1.00 50.66 80 ALA A CA 1
ATOM 600 C C . ALA A 1 80 ? 10.226 -2.686 -18.191 1.00 50.66 80 ALA A C 1
ATOM 602 O O . ALA A 1 80 ? 9.519 -3.259 -19.016 1.00 50.66 80 ALA A O 1
ATOM 603 N N . GLN A 1 81 ? 11.521 -3.019 -18.055 1.00 47.75 81 GLN A N 1
ATOM 604 C CA . GLN A 1 81 ? 12.166 -4.057 -18.892 1.00 47.75 81 GLN A CA 1
ATOM 605 C C . GLN A 1 81 ? 12.989 -5.132 -18.157 1.00 47.75 81 GLN A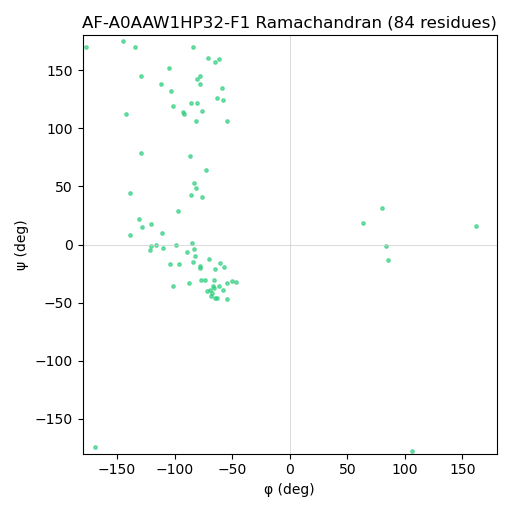 C 1
ATOM 607 O O . GLN A 1 81 ? 13.805 -5.795 -18.786 1.00 47.75 81 GLN A O 1
ATOM 612 N N . ALA A 1 82 ? 12.765 -5.394 -16.866 1.00 52.16 82 ALA A N 1
ATOM 613 C CA . ALA A 1 82 ? 13.538 -6.431 -16.164 1.00 52.16 82 ALA A CA 1
ATOM 614 C C . ALA A 1 82 ? 12.771 -7.705 -15.758 1.00 52.16 82 ALA A C 1
ATOM 616 O O . ALA A 1 82 ? 13.329 -8.500 -15.011 1.00 52.16 82 ALA A O 1
ATOM 617 N N . GLN A 1 83 ? 11.527 -7.946 -16.202 1.00 57.62 83 GLN A N 1
ATOM 618 C CA . GLN A 1 83 ? 10.775 -9.141 -15.756 1.00 57.62 83 GLN A CA 1
ATOM 619 C C . GLN A 1 83 ? 9.966 -9.854 -16.851 1.00 57.62 83 GLN A C 1
ATOM 621 O O . GLN A 1 83 ? 8.842 -10.298 -16.630 1.00 57.62 83 GLN A O 1
ATOM 626 N N . ALA A 1 84 ? 10.575 -10.029 -18.022 1.00 45.53 84 ALA A N 1
ATOM 627 C CA . ALA A 1 84 ? 10.187 -11.078 -18.963 1.00 45.53 84 ALA A CA 1
ATOM 628 C C . ALA A 1 84 ? 11.443 -11.865 -19.367 1.00 45.53 84 ALA A C 1
ATOM 630 O O . ALA A 1 84 ? 12.037 -11.607 -20.409 1.00 45.53 84 ALA A O 1
ATOM 631 N N . GLN A 1 85 ? 11.888 -12.774 -18.494 1.00 46.53 85 GLN A N 1
ATOM 632 C CA . GLN A 1 85 ? 12.884 -13.790 -18.839 1.00 46.53 85 GLN A CA 1
ATOM 633 C C . GLN A 1 85 ? 12.134 -15.039 -19.318 1.00 46.53 85 GLN A C 1
ATOM 635 O O . GLN A 1 85 ? 11.399 -15.651 -18.541 1.00 46.53 85 GLN A O 1
ATOM 640 N N . ALA A 1 86 ? 12.288 -15.338 -20.609 1.00 36.62 86 ALA A N 1
ATOM 641 C CA . ALA A 1 86 ? 12.143 -16.671 -21.185 1.00 36.62 86 ALA A CA 1
ATOM 642 C C . ALA A 1 86 ? 13.515 -17.354 -21.181 1.00 36.62 86 ALA A C 1
ATOM 644 O O . ALA A 1 86 ? 14.520 -16.614 -21.308 1.00 36.62 86 ALA A O 1
#

Organism: Saponaria officinalis (NCBI:txid3572)

pLDDT: mean 75.88, std 17.01, range [36.62, 94.88]

InterPro domains:
  IPR001002 Chitin-binding, type 1 [PF00187] (27-60)
  IPR001002 Chitin-binding, type 1 [PS50941] (25-68)
  IPR001002 Chitin-binding, type 1 [SM00270] (27-59)
  IPR036861 Endochitinase-like superfamily [G3DSA:3.30.60.10] (26-61)
  IPR036861 Endochitinase-like superfamily [SSF57016] (27-68)

Secondary structure (DSSP, 8-state):
---HHHHHHHHHHHHHHHT-----TTB-BTTTTB--SSSEEBTTSBEE-SHHHHSTTTB-TTSS--TTTTTTT-TT---S-SS---

Solvent-accessible surface area (backbone atoms only — not comparable to full-atom values): 5293 Å² total; per-residue (Å²): 133,82,50,71,68,60,50,53,53,52,51,50,68,57,47,64,72,65,69,72,74,67,83,62,85,54,51,17,26,79,93,72,73,28,62,28,92,92,23,6,7,13,71,86,27,32,52,35,81,50,64,79,13,28,33,93,88,25,27,36,79,90,14,22,60,18,74,78,55,60,78,80,72,62,100,78,72,95,77,89,78,85,85,82,85,131

Foldseek 3Di:
DCDPVNVVVVCCVVVVVVVPPDPPPFFWDDVVPAADPAAFQFPVGGGDHDCCRAPDVGGDPPRYCHPVNVVPPDPDDPPPPDPDDD

Nearest PDB structures (foldseek):
  1ehh-assembly1_A  TM=7.674E-01  e=2.560E-02  Urtica dioica
  1iqb-assembly1_B  TM=8.298E-01  e=8.629E-02  Urtica dioica
  1p9g-assembly1_A  TM=7.371E-01  e=1.209E-01  Eucommia ulmoides